Protein AF-A0AB39UMA0-F1 (afdb_monomer)

Mean predicted aligned error: 14.22 Å

Foldseek 3Di:
DKDALVRLCVLLVHDSVVVVVCVVLVLDPFDADPVRGTIDDPVSSVSVNVVVVCVVLVNDSVLSSVLSVLVVVPCVVCVVVNVVSVVVSVVSSVLVVVVVVVVVVVVVVVVVVVVVVVVVDDDDVVVVVVVVPPDDPDDDPDDDPPPDPPPPDDDDPDDDDDDDDDDDDDDDD

pLDDT: mean 77.55, std 23.53, range [32.62, 97.62]

InterPro domains:
  IPR000551 MerR-type HTH domain [PF13411] (3-68)
  IPR000551 MerR-type HTH domain [PR00040] (4-15)
  IPR000551 MerR-type HTH domain [PR00040] (15-28)
  IPR000551 MerR-type HTH domain [PR00040] (38-58)
  IPR000551 MerR-type HTH domain [PS50937] (1-70)
  IPR000551 MerR-type HTH domain [SM00422] (3-71)
  IPR009061 Putative DNA-binding domain superfamily [SSF46955] (3-117)
  IPR047057 MerR transcriptional regulator [PTHR30204] (3-113)

Solvent-accessible surface area (backbone atoms only — not comparable to full-atom values): 10950 Å² total; per-residue (Å²): 110,79,29,43,59,67,54,46,13,62,78,59,78,48,50,54,68,57,56,53,49,39,39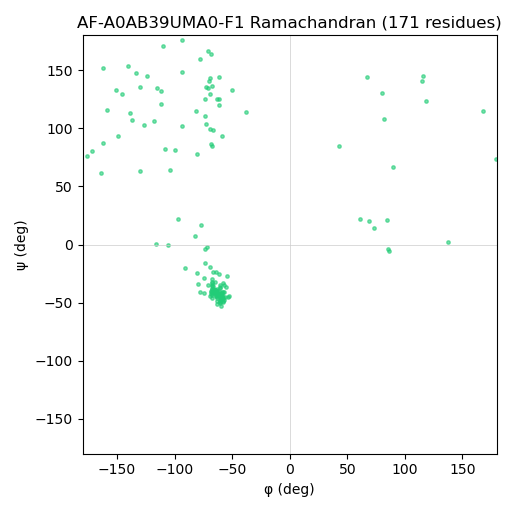,73,69,64,66,43,81,75,44,64,48,98,88,67,50,57,36,36,42,60,69,51,47,57,49,48,47,50,55,49,53,45,46,75,69,68,49,53,68,68,63,50,40,50,48,46,55,43,56,72,76,36,55,83,97,32,54,70,61,53,48,48,56,50,50,54,49,50,51,52,52,51,53,50,51,53,52,51,48,56,53,49,52,54,49,51,52,52,51,54,50,52,58,41,40,75,72,72,46,93,72,78,59,73,60,56,69,57,64,74,65,77,83,76,98,69,93,73,95,85,76,81,80,84,73,74,87,75,78,78,82,86,84,84,94,85,86,86,85,86,89,75,87,80,92,82,81,84,88,87,136

Organism: NCBI:txid3059035

Secondary structure (DSSP, 8-state):
-EE-HHHHHHHHT--HHHHHHHHHTTS---EE-TTS-EEEEHHHHHHHHHHHHHHHTT--HHHHHHHHHHHHH-STTTHHHHHHHHHHHHHHHHHHHHHHHHHHHHHHHHHHHHHHHHTT----HHHHHHHT--S--S--TT------------S------------------

Radius of gyration: 29.71 Å; Cα contacts (8 Å, |Δi|>4): 80; chains: 1; bounding box: 61×46×99 Å

Sequence (173 aa):
MEYSIGQAAEATGMTAPTLRYYENEGLLTARRHPSGRRYYSDDDLLWLQFIHHMRSTDMPVADLSRYVSLRRRGVEGAEGELLEIMRKHERHLTEKLAHYQTNLDLVRHKISMYEDQLKGRDADLFELYKECRCDDKAGVPGESPQCGSDSADVSSRDAQLLQTGESRGSSAL

Nearest PDB structures (foldseek):
  2zhh-assembly1_A-2  TM=5.624E-01  e=1.426E-05  Escherichia coli K-12
  2zhg-assembly1_A-2  TM=6.672E-01  e=1.041E-04  Escherichia coli K-12
  5i44-assembly4_G-2  TM=8.964E-01  e=3.230E-03  Bacillus subtilis subsp. subtilis str. 168
  5i44-assembly1_D  TM=8.732E-01  e=6.266E-03  Bacillus subtilis subsp. subtilis str. 168
  5i41-assembly1_B  TM=8.923E-01  e=1.457E-02  Bacillus subtilis subsp. subtilis str. 168

Structure (mmCIF, N/CA/C/O backbone):
data_AF-A0AB39UMA0-F1
#
_entry.id   AF-A0AB39UMA0-F1
#
loop_
_atom_site.group_PDB
_atom_site.id
_atom_site.type_symbol
_atom_site.label_atom_id
_atom_site.label_alt_id
_atom_site.label_comp_id
_atom_site.label_asym_id
_atom_site.label_entity_id
_atom_site.label_seq_id
_atom_site.pdbx_PDB_ins_code
_atom_site.Cartn_x
_atom_site.Cartn_y
_atom_site.Cartn_z
_atom_site.occupancy
_atom_site.B_iso_or_equiv
_atom_site.auth_seq_id
_atom_site.auth_comp_id
_atom_site.auth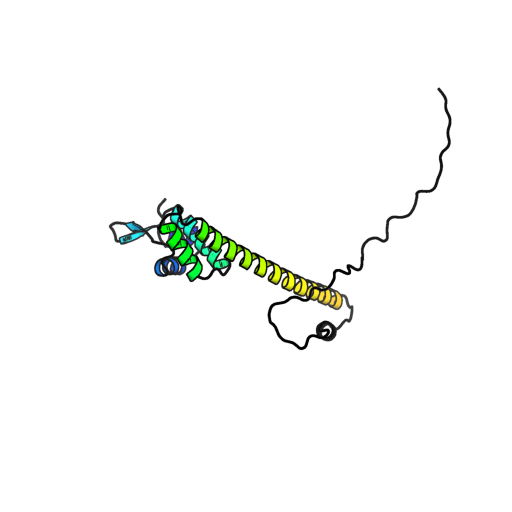_asym_id
_atom_site.auth_atom_id
_atom_site.pdbx_PDB_model_num
ATOM 1 N N . MET A 1 1 ? 11.895 -18.130 -11.867 1.00 86.12 1 MET A N 1
ATOM 2 C CA . MET A 1 1 ? 10.766 -18.881 -12.462 1.00 86.12 1 MET A CA 1
ATOM 3 C C . MET A 1 1 ? 9.901 -17.944 -13.291 1.00 86.12 1 MET A C 1
ATOM 5 O O . MET A 1 1 ? 10.004 -16.736 -13.120 1.00 86.12 1 MET A O 1
ATOM 9 N N . GLU A 1 2 ? 9.099 -18.490 -14.207 1.00 92.94 2 GLU A N 1
ATOM 10 C CA . GLU A 1 2 ? 8.130 -17.729 -15.004 1.00 92.94 2 GLU A CA 1
ATOM 11 C C . GLU A 1 2 ? 6.707 -18.120 -14.599 1.00 92.94 2 GLU A C 1
ATOM 13 O O . GLU A 1 2 ? 6.376 -19.303 -14.519 1.00 92.94 2 GLU A O 1
ATOM 18 N N . TYR A 1 3 ? 5.862 -17.123 -14.364 1.00 94.88 3 TYR A N 1
ATOM 19 C CA . TYR A 1 3 ? 4.485 -17.295 -13.920 1.00 94.88 3 TYR A CA 1
ATOM 20 C C . TYR A 1 3 ? 3.536 -16.783 -14.989 1.00 94.88 3 TYR A C 1
ATOM 22 O O . TYR A 1 3 ? 3.702 -15.687 -15.519 1.00 94.88 3 TYR A O 1
ATOM 30 N N . SER A 1 4 ? 2.492 -17.549 -15.287 1.00 95.19 4 SER A N 1
ATOM 31 C CA . SER A 1 4 ? 1.338 -17.018 -16.010 1.00 95.19 4 SER A CA 1
ATOM 32 C C . SER A 1 4 ? 0.528 -16.068 -15.123 1.00 95.19 4 SER A C 1
ATOM 34 O O . SER A 1 4 ? 0.670 -16.076 -13.906 1.00 95.19 4 SER A O 1
ATOM 36 N N . ILE A 1 5 ? -0.385 -15.286 -15.706 1.00 94.38 5 ILE A N 1
ATOM 37 C CA . ILE A 1 5 ? -1.215 -14.348 -14.929 1.00 94.38 5 ILE A CA 1
ATOM 38 C C . ILE A 1 5 ? -2.041 -15.018 -13.823 1.00 94.38 5 ILE A C 1
ATOM 40 O O . ILE A 1 5 ? -2.239 -14.417 -12.776 1.00 94.38 5 ILE A O 1
ATOM 44 N N . GLY A 1 6 ? -2.500 -16.256 -14.036 1.00 95.56 6 GLY A N 1
ATOM 45 C CA . GLY A 1 6 ? -3.219 -17.012 -13.007 1.00 95.56 6 GLY A CA 1
ATOM 46 C C . GLY A 1 6 ? -2.307 -17.383 -11.839 1.00 95.56 6 GLY A C 1
ATOM 47 O O . GLY A 1 6 ? -2.648 -17.126 -10.694 1.00 95.56 6 GLY A O 1
ATOM 48 N N . GLN A 1 7 ? -1.111 -17.890 -12.143 1.00 96.12 7 GLN A N 1
ATOM 49 C CA . GLN A 1 7 ? -0.119 -18.251 -11.126 1.00 96.12 7 GLN A CA 1
ATOM 50 C C . GLN A 1 7 ? 0.419 -17.021 -10.388 1.00 96.12 7 GLN A C 1
ATOM 52 O O . GLN A 1 7 ? 0.614 -17.070 -9.184 1.00 96.12 7 GLN A O 1
ATOM 57 N N . ALA A 1 8 ? 0.632 -15.907 -11.092 1.00 95.31 8 ALA A N 1
ATOM 58 C CA . ALA A 1 8 ? 1.058 -14.653 -10.482 1.00 95.31 8 ALA A CA 1
ATOM 59 C C . ALA A 1 8 ? -0.027 -14.087 -9.553 1.00 95.31 8 ALA A C 1
ATOM 61 O O . ALA A 1 8 ? 0.279 -13.617 -8.462 1.00 95.31 8 ALA A O 1
ATOM 62 N N . ALA A 1 9 ? -1.298 -14.165 -9.958 1.00 95.62 9 ALA A N 1
ATOM 63 C CA . ALA A 1 9 ? -2.429 -13.763 -9.129 1.00 95.62 9 ALA A CA 1
ATOM 64 C C . ALA A 1 9 ? -2.491 -14.599 -7.838 1.00 95.62 9 ALA A C 1
ATOM 66 O O . ALA A 1 9 ? -2.511 -14.035 -6.747 1.00 95.62 9 ALA A O 1
ATOM 67 N N . GLU A 1 10 ? -2.402 -15.925 -7.955 1.00 95.69 10 GLU A N 1
ATOM 68 C CA . GLU A 1 10 ? -2.365 -16.846 -6.813 1.00 95.69 10 GLU A CA 1
ATOM 69 C C . GLU A 1 10 ? -1.164 -16.585 -5.890 1.00 95.69 10 GLU A C 1
ATOM 71 O O . GLU A 1 10 ? -1.341 -16.376 -4.692 1.00 95.69 10 GLU A O 1
ATOM 76 N N . ALA A 1 11 ? 0.047 -16.499 -6.446 1.00 94.19 11 ALA A N 1
ATOM 77 C CA . ALA A 1 11 ? 1.283 -16.302 -5.685 1.00 94.19 11 ALA A CA 1
ATOM 78 C C . ALA A 1 11 ? 1.343 -14.956 -4.945 1.00 94.19 11 ALA A C 1
ATOM 80 O O . ALA A 1 11 ? 2.087 -14.805 -3.978 1.00 94.19 11 ALA A O 1
ATOM 81 N N . THR A 1 12 ? 0.590 -13.961 -5.413 1.00 93.12 12 THR A N 1
ATOM 82 C CA . THR A 1 12 ? 0.562 -12.617 -4.824 1.00 93.12 12 THR A CA 1
ATOM 83 C C . THR A 1 12 ? -0.711 -12.323 -4.031 1.00 93.12 12 THR A C 1
ATOM 85 O O . THR A 1 12 ? -0.833 -11.235 -3.471 1.00 93.12 12 THR A O 1
ATOM 88 N N . GLY A 1 13 ? -1.648 -13.276 -3.958 1.00 93.25 13 GLY A N 1
ATOM 89 C CA . GLY A 1 13 ? -2.927 -13.117 -3.260 1.00 93.25 13 GLY A CA 1
ATOM 90 C C . GLY A 1 13 ? -3.887 -12.125 -3.927 1.00 93.25 13 GLY A C 1
ATOM 91 O O . GLY A 1 13 ? -4.796 -11.607 -3.282 1.00 93.25 13 GLY A O 1
ATOM 92 N N . MET A 1 14 ? -3.688 -11.832 -5.213 1.00 94.19 14 MET A N 1
ATOM 93 C CA . MET A 1 14 ? -4.479 -10.867 -5.978 1.00 94.19 14 MET A CA 1
ATOM 94 C C . MET A 1 14 ? -5.359 -11.559 -7.012 1.00 94.19 14 MET A C 1
ATOM 96 O O . MET A 1 14 ? -5.231 -12.746 -7.291 1.00 94.19 14 MET A O 1
ATOM 100 N N . THR A 1 15 ? -6.255 -10.797 -7.639 1.00 95.31 15 THR A N 1
ATOM 101 C CA . THR A 1 15 ? -7.059 -11.304 -8.756 1.00 95.31 15 THR A CA 1
ATOM 102 C C . THR A 1 15 ? -6.392 -10.978 -10.092 1.00 95.31 15 THR A C 1
ATOM 104 O O . THR A 1 15 ? -5.765 -9.929 -10.250 1.00 95.31 15 THR A O 1
ATOM 107 N N . ALA A 1 16 ? -6.558 -11.833 -11.105 1.00 95.12 16 ALA A N 1
ATOM 108 C CA . ALA A 1 16 ? -6.051 -11.543 -12.449 1.00 95.12 16 ALA A CA 1
ATOM 109 C C . ALA A 1 16 ? -6.554 -10.193 -13.027 1.00 95.12 16 ALA A C 1
ATOM 111 O O . ALA A 1 16 ? -5.769 -9.517 -13.696 1.00 95.12 16 ALA A O 1
ATOM 112 N N . PRO A 1 17 ? -7.808 -9.748 -12.781 1.00 95.69 17 PRO A N 1
ATOM 113 C CA . PRO A 1 17 ? -8.237 -8.383 -13.089 1.00 95.69 17 PRO A CA 1
ATOM 114 C C . PRO A 1 17 ? -7.395 -7.290 -12.417 1.00 95.69 17 PRO A C 1
ATOM 116 O O . PRO A 1 17 ? -7.048 -6.319 -13.083 1.00 95.69 17 PRO A O 1
ATOM 119 N N . THR A 1 18 ? -7.007 -7.456 -11.149 1.00 93.81 18 THR A N 1
ATOM 120 C CA . THR A 1 18 ? -6.135 -6.506 -10.431 1.00 93.81 18 THR A CA 1
ATOM 121 C C . THR A 1 18 ? -4.765 -6.383 -11.099 1.00 93.81 18 THR A C 1
ATOM 123 O O . THR A 1 18 ? -4.284 -5.273 -11.313 1.00 93.81 18 THR A O 1
ATOM 126 N N . LEU A 1 19 ? -4.162 -7.506 -11.506 1.00 94.19 19 LEU A N 1
ATOM 127 C CA . LEU A 1 19 ? -2.883 -7.494 -12.227 1.00 94.19 19 LEU A CA 1
ATOM 128 C C . LEU A 1 19 ? -3.005 -6.751 -13.567 1.00 94.19 19 LEU A C 1
ATOM 130 O O . LEU A 1 19 ? -2.159 -5.923 -13.900 1.00 94.19 19 LEU A O 1
ATOM 134 N N . ARG A 1 20 ? -4.086 -6.997 -14.321 1.00 93.19 20 ARG A N 1
ATOM 135 C CA . ARG A 1 20 ? -4.360 -6.283 -15.585 1.00 93.19 20 ARG A CA 1
ATOM 136 C C . ARG A 1 20 ? -4.581 -4.795 -15.365 1.00 93.19 20 ARG A C 1
ATOM 138 O O . ARG A 1 20 ? -4.136 -3.995 -16.177 1.00 93.19 20 ARG A O 1
ATOM 145 N N . TYR A 1 21 ? -5.261 -4.431 -14.285 1.00 93.44 21 TYR A N 1
ATOM 146 C CA . TYR A 1 21 ? -5.444 -3.040 -13.905 1.00 93.44 21 TYR A CA 1
ATOM 147 C C . TYR A 1 21 ? -4.090 -2.359 -13.658 1.00 93.44 21 TYR A C 1
ATOM 149 O O . TYR A 1 21 ? -3.824 -1.321 -14.252 1.00 93.44 21 TYR A O 1
ATOM 157 N N . TYR A 1 22 ? -3.183 -2.977 -12.895 1.00 93.25 22 TYR A N 1
ATOM 158 C CA . TYR A 1 22 ? -1.843 -2.417 -12.673 1.00 93.25 22 TYR A CA 1
ATOM 159 C C . TYR A 1 22 ? -0.986 -2.337 -13.945 1.00 93.25 22 TYR A C 1
ATOM 161 O O . TYR A 1 22 ? -0.196 -1.403 -14.080 1.00 93.25 22 TYR A O 1
ATOM 169 N N . GLU A 1 23 ? -1.147 -3.266 -14.891 1.00 91.56 23 GLU A N 1
ATOM 170 C CA . GLU A 1 23 ? -0.541 -3.136 -16.224 1.00 91.56 23 GLU A CA 1
ATOM 171 C C . GLU A 1 23 ? -1.089 -1.930 -16.993 1.00 91.56 23 GLU A C 1
ATOM 173 O O . GLU A 1 23 ? -0.316 -1.171 -17.574 1.00 91.56 23 GLU A O 1
ATOM 178 N N . ASN A 1 24 ? -2.412 -1.748 -16.997 1.00 91.88 24 ASN A N 1
ATOM 179 C CA . ASN A 1 24 ? -3.068 -0.660 -17.724 1.00 91.88 24 ASN A CA 1
ATOM 180 C C . ASN A 1 24 ? -2.695 0.716 -17.158 1.00 91.88 24 ASN A C 1
ATOM 182 O O . ASN A 1 24 ? -2.444 1.640 -17.925 1.00 91.88 24 ASN 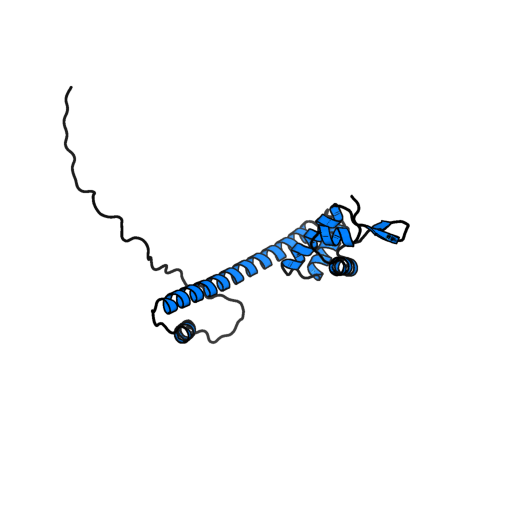A O 1
ATOM 186 N N . GLU A 1 25 ? -2.587 0.828 -15.832 1.00 90.44 25 GLU A N 1
ATOM 187 C CA . GLU A 1 25 ? -2.100 2.033 -15.144 1.00 90.44 25 GLU A CA 1
ATOM 188 C C . GLU A 1 25 ? -0.581 2.242 -15.309 1.00 90.44 25 GLU A C 1
ATOM 190 O O . GLU A 1 25 ? -0.012 3.214 -14.814 1.00 90.44 25 GLU A O 1
ATOM 195 N N . GLY A 1 26 ? 0.111 1.325 -15.994 1.00 90.31 26 GLY A N 1
ATOM 196 C CA . GLY A 1 26 ? 1.537 1.426 -16.285 1.00 90.31 26 GLY A CA 1
ATOM 197 C C . GLY A 1 26 ? 2.445 1.184 -15.081 1.00 90.31 26 GLY A C 1
ATOM 198 O O . GLY A 1 26 ? 3.642 1.466 -15.177 1.00 90.31 26 GLY A O 1
ATOM 199 N N . LEU A 1 27 ? 1.923 0.639 -13.978 1.00 92.44 27 LEU A N 1
ATOM 200 C CA . LEU A 1 27 ? 2.672 0.346 -12.747 1.00 92.44 27 LEU A CA 1
ATOM 201 C C . LEU A 1 27 ? 3.577 -0.885 -12.894 1.00 92.44 27 LEU A C 1
ATOM 203 O O . LEU A 1 27 ? 4.637 -0.978 -12.273 1.00 92.44 27 LEU A O 1
ATOM 207 N N . LEU A 1 28 ? 3.178 -1.813 -13.760 1.00 91.25 28 LEU A N 1
ATOM 208 C CA . LEU A 1 28 ? 3.926 -3.011 -14.122 1.00 91.25 28 LEU A CA 1
ATOM 209 C C . LEU A 1 28 ? 3.913 -3.173 -15.643 1.00 91.25 28 LEU A C 1
ATOM 211 O O . LEU A 1 28 ? 2.926 -2.853 -16.297 1.00 91.25 28 LEU A O 1
ATOM 215 N N . THR A 1 29 ? 4.989 -3.726 -16.198 1.00 88.81 29 THR A N 1
ATOM 216 C CA . THR A 1 29 ? 5.024 -4.139 -17.604 1.00 88.81 29 THR A CA 1
ATOM 217 C C . THR A 1 29 ? 5.242 -5.643 -17.672 1.00 88.81 29 THR A C 1
ATOM 219 O O . THR A 1 29 ? 6.349 -6.115 -17.437 1.00 88.81 29 THR A O 1
ATOM 222 N N . ALA A 1 30 ? 4.195 -6.402 -18.004 1.00 88.12 30 ALA A N 1
ATOM 223 C CA . ALA A 1 30 ? 4.331 -7.840 -18.204 1.00 88.12 30 ALA A CA 1
ATOM 224 C C . ALA A 1 30 ? 5.168 -8.141 -19.449 1.00 88.12 30 ALA A C 1
ATOM 226 O O . ALA A 1 30 ? 4.953 -7.563 -20.522 1.00 88.12 30 ALA A O 1
ATOM 227 N N . ARG A 1 31 ? 6.076 -9.109 -19.329 1.00 91.88 31 ARG A N 1
ATOM 228 C CA . ARG A 1 31 ? 6.795 -9.644 -20.483 1.00 91.88 31 ARG A CA 1
ATOM 229 C C . ARG A 1 31 ? 5.906 -10.604 -21.258 1.00 91.88 31 ARG A C 1
ATOM 231 O O . ARG A 1 31 ? 4.896 -11.106 -20.758 1.00 91.88 31 ARG A O 1
ATOM 238 N N . ARG A 1 32 ? 6.256 -10.828 -22.522 1.00 92.94 32 ARG A N 1
ATOM 239 C CA . ARG A 1 32 ? 5.504 -11.693 -23.431 1.00 92.94 32 ARG A CA 1
ATOM 240 C C . ARG A 1 32 ? 6.432 -12.675 -24.114 1.00 92.94 32 ARG A C 1
ATOM 242 O O . ARG A 1 32 ? 7.491 -12.289 -24.597 1.00 92.94 32 ARG A O 1
ATOM 249 N N . HIS A 1 33 ? 6.010 -13.931 -24.178 1.00 91.94 33 HIS A N 1
ATOM 250 C CA . HIS A 1 33 ? 6.665 -14.922 -25.021 1.00 91.94 33 HIS A CA 1
ATOM 251 C C . HIS A 1 33 ? 6.451 -14.598 -26.506 1.00 91.94 33 HIS A C 1
ATOM 253 O O . HIS A 1 33 ? 5.497 -13.887 -26.838 1.00 91.94 33 HIS A O 1
ATOM 259 N N . PRO A 1 34 ? 7.241 -15.195 -27.419 1.00 92.38 34 PRO A N 1
ATOM 260 C CA . PRO A 1 34 ? 7.007 -15.091 -28.863 1.00 92.38 34 PRO A CA 1
ATOM 261 C C . PRO A 1 34 ? 5.590 -15.506 -29.296 1.00 92.38 34 PRO A C 1
ATOM 263 O O . PRO A 1 34 ? 5.061 -14.982 -30.267 1.00 92.38 34 PRO A O 1
ATOM 266 N N . SER A 1 35 ? 4.935 -16.395 -28.540 1.00 90.50 35 SER A N 1
ATOM 267 C CA . SER A 1 35 ? 3.534 -16.795 -28.742 1.00 90.50 35 SER A CA 1
ATOM 268 C C . SER A 1 35 ? 2.499 -15.735 -28.326 1.00 90.50 35 SER A C 1
ATOM 270 O O . SER A 1 35 ? 1.299 -15.956 -28.467 1.00 90.50 35 SER A O 1
ATOM 272 N N . GLY A 1 36 ? 2.930 -14.602 -27.761 1.00 89.19 36 GLY A N 1
ATOM 273 C CA . GLY A 1 36 ? 2.078 -13.503 -27.295 1.00 89.19 36 GLY A CA 1
ATOM 274 C C . GLY A 1 36 ? 1.545 -13.647 -25.862 1.00 89.19 36 GLY A C 1
ATOM 275 O O . GLY A 1 36 ? 0.933 -12.704 -25.338 1.00 89.19 36 GLY A O 1
ATOM 276 N N . ARG A 1 37 ? 1.790 -14.788 -25.196 1.00 89.81 37 ARG A N 1
ATOM 277 C CA . ARG A 1 37 ? 1.351 -15.050 -23.813 1.00 89.81 37 ARG A CA 1
ATOM 278 C C . ARG A 1 37 ? 2.173 -14.242 -22.804 1.00 89.81 37 ARG A C 1
ATOM 280 O O . ARG A 1 37 ? 3.395 -14.198 -22.903 1.00 89.81 37 ARG A O 1
ATOM 287 N N . ARG A 1 38 ? 1.492 -13.633 -21.824 1.00 92.44 38 ARG A N 1
ATOM 288 C CA . ARG A 1 38 ? 2.121 -12.909 -20.707 1.00 92.44 38 ARG A CA 1
ATOM 289 C C . ARG A 1 38 ? 2.820 -13.861 -19.746 1.00 92.44 38 ARG A C 1
ATOM 291 O O . ARG A 1 38 ? 2.242 -14.900 -19.412 1.00 92.44 38 ARG A O 1
ATOM 298 N N . TYR A 1 39 ? 3.977 -13.440 -19.259 1.00 94.25 39 TYR A N 1
ATOM 299 C CA . TYR A 1 39 ? 4.662 -14.075 -18.146 1.00 94.25 39 TYR A CA 1
ATOM 300 C C . TYR A 1 39 ? 5.291 -13.030 -17.215 1.00 94.25 39 TYR A C 1
ATOM 302 O O . TYR A 1 39 ? 5.605 -11.911 -17.631 1.00 94.25 39 TYR A O 1
ATOM 310 N N . TYR A 1 40 ? 5.453 -13.418 -15.955 1.00 95.06 40 TYR A N 1
ATOM 311 C CA . TYR A 1 40 ? 6.032 -12.621 -14.872 1.00 95.06 40 TYR A CA 1
ATOM 312 C C . TYR A 1 40 ? 7.198 -13.407 -14.265 1.00 95.06 40 TYR A C 1
ATOM 314 O O . TYR A 1 40 ? 7.116 -14.633 -14.205 1.00 95.06 40 TYR A O 1
ATOM 322 N N . SER A 1 41 ? 8.272 -12.753 -13.824 1.00 95.50 41 SER A N 1
ATOM 323 C CA . SER A 1 41 ? 9.309 -13.409 -13.006 1.00 95.50 41 SER A CA 1
ATOM 324 C C . SER A 1 41 ? 9.065 -13.230 -11.518 1.00 95.50 41 SER A C 1
ATOM 326 O O . SER A 1 41 ? 8.182 -12.484 -11.111 1.00 95.50 41 SER A O 1
ATOM 328 N N . ASP A 1 42 ? 9.915 -13.856 -10.708 1.00 95.06 42 ASP A N 1
ATOM 329 C CA . ASP A 1 42 ? 9.947 -13.652 -9.258 1.00 95.06 42 ASP A CA 1
ATOM 330 C C . ASP A 1 42 ? 10.071 -12.157 -8.892 1.00 95.06 42 ASP A C 1
ATOM 332 O O . ASP A 1 42 ? 9.296 -11.664 -8.076 1.00 95.06 42 ASP A O 1
ATOM 336 N N . ASP A 1 43 ? 10.944 -11.403 -9.572 1.00 93.38 43 ASP A N 1
ATOM 337 C CA . ASP A 1 43 ? 11.063 -9.947 -9.366 1.00 93.38 43 ASP A CA 1
ATOM 338 C C . ASP A 1 43 ? 9.766 -9.180 -9.668 1.00 93.38 43 ASP A C 1
ATOM 340 O O . ASP A 1 43 ? 9.419 -8.239 -8.952 1.00 93.38 43 ASP A O 1
ATOM 344 N N . ASP A 1 44 ? 9.017 -9.596 -10.695 1.00 93.75 44 ASP A N 1
ATOM 345 C CA . ASP A 1 44 ? 7.724 -8.989 -11.021 1.00 93.75 44 ASP A CA 1
ATOM 346 C C . ASP A 1 44 ? 6.696 -9.281 -9.916 1.00 93.75 44 ASP A C 1
ATOM 348 O O . ASP A 1 44 ? 5.864 -8.426 -9.613 1.00 93.75 44 ASP A O 1
ATOM 352 N N . LEU A 1 45 ? 6.759 -10.459 -9.280 1.00 94.81 45 LEU A N 1
ATOM 353 C CA . LEU A 1 45 ? 5.891 -10.801 -8.150 1.00 94.81 45 LEU A CA 1
ATOM 354 C C . LEU A 1 45 ? 6.224 -9.974 -6.906 1.00 94.81 45 LEU A C 1
ATOM 356 O O . LEU A 1 45 ? 5.312 -9.441 -6.274 1.00 94.81 45 LEU A O 1
ATOM 360 N N . LEU A 1 46 ? 7.510 -9.818 -6.576 1.00 94.12 46 LEU A N 1
ATOM 361 C CA . LEU A 1 46 ? 7.951 -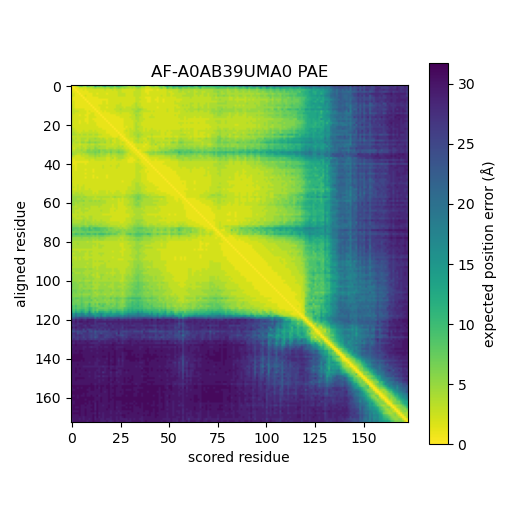8.950 -5.476 1.00 94.12 46 LEU A CA 1
ATOM 362 C C . LEU A 1 46 ? 7.506 -7.502 -5.710 1.00 94.12 46 LEU A C 1
ATOM 364 O O . LEU A 1 46 ? 7.018 -6.828 -4.801 1.00 94.12 46 LEU A O 1
ATOM 368 N N . TRP A 1 47 ? 7.618 -7.036 -6.952 1.00 94.62 47 TRP A N 1
ATOM 369 C CA . TRP A 1 47 ? 7.164 -5.708 -7.340 1.00 94.62 47 TRP A CA 1
ATOM 370 C C . TRP A 1 47 ? 5.642 -5.545 -7.246 1.00 94.62 47 TRP A C 1
ATOM 372 O O . TRP A 1 47 ? 5.159 -4.527 -6.747 1.00 94.62 47 TRP A O 1
ATOM 382 N N . LEU A 1 48 ? 4.876 -6.556 -7.666 1.00 94.56 48 LEU A N 1
ATOM 383 C CA . LEU A 1 48 ? 3.422 -6.583 -7.511 1.00 94.56 48 LEU A CA 1
ATOM 384 C C . LEU A 1 48 ? 3.011 -6.507 -6.040 1.00 94.56 48 LEU A C 1
ATOM 386 O O . LEU A 1 48 ? 2.147 -5.700 -5.697 1.00 94.56 48 LEU A O 1
ATOM 390 N N . GLN A 1 49 ? 3.643 -7.299 -5.172 1.00 94.38 49 GLN A N 1
ATOM 391 C CA . GLN A 1 49 ? 3.382 -7.265 -3.731 1.00 94.38 49 GLN A CA 1
ATOM 392 C C . GLN A 1 49 ? 3.658 -5.877 -3.146 1.00 94.38 49 GLN A C 1
ATOM 394 O O . GLN A 1 49 ? 2.834 -5.361 -2.391 1.00 94.38 49 GLN A O 1
ATOM 399 N N . PHE A 1 50 ? 4.757 -5.234 -3.553 1.00 94.69 50 PHE A N 1
ATOM 400 C CA . PHE A 1 50 ? 5.054 -3.858 -3.158 1.00 94.69 50 PHE A CA 1
ATOM 401 C C . PHE A 1 50 ? 3.952 -2.882 -3.601 1.00 94.69 50 PHE A C 1
ATOM 403 O O . PHE A 1 50 ? 3.392 -2.176 -2.765 1.00 94.69 50 PHE A O 1
ATOM 410 N N . ILE A 1 51 ? 3.579 -2.878 -4.887 1.00 94.12 51 ILE A N 1
ATOM 411 C CA . ILE A 1 51 ? 2.501 -2.022 -5.421 1.00 94.12 51 ILE A CA 1
ATOM 412 C C . ILE A 1 51 ? 1.205 -2.215 -4.635 1.00 94.12 51 ILE A C 1
ATOM 414 O O . ILE A 1 51 ? 0.537 -1.244 -4.273 1.00 94.12 51 ILE A O 1
ATOM 418 N N . HIS A 1 52 ? 0.845 -3.465 -4.369 1.00 93.38 52 HIS A N 1
ATOM 419 C CA . HIS A 1 52 ? -0.381 -3.788 -3.662 1.00 93.38 52 HIS A CA 1
ATOM 420 C C . HIS A 1 52 ? -0.355 -3.324 -2.212 1.00 93.38 52 HIS A C 1
ATOM 422 O O . HIS A 1 52 ? -1.330 -2.732 -1.755 1.00 93.38 52 HIS A O 1
ATOM 428 N N . HIS A 1 53 ? 0.768 -3.500 -1.516 1.00 93.00 53 HIS A N 1
ATOM 429 C CA . HIS A 1 53 ? 0.929 -2.999 -0.157 1.00 93.00 53 HIS A CA 1
ATOM 430 C C . HIS A 1 53 ? 0.784 -1.469 -0.100 1.00 93.00 53 HIS A C 1
ATOM 432 O O . HIS A 1 53 ? 0.021 -0.940 0.712 1.00 93.00 53 HIS A O 1
ATOM 438 N N . MET A 1 54 ? 1.410 -0.751 -1.035 1.00 94.56 54 MET A N 1
ATOM 439 C CA . MET A 1 54 ? 1.283 0.708 -1.130 1.00 94.56 54 MET A CA 1
ATOM 440 C C . MET A 1 54 ? -0.160 1.135 -1.435 1.00 94.56 54 MET A C 1
ATOM 442 O O . MET A 1 54 ? -0.687 2.066 -0.831 1.00 94.56 54 MET A O 1
ATOM 446 N N . ARG A 1 55 ? -0.861 0.410 -2.312 1.00 93.00 55 ARG A N 1
ATOM 447 C CA . ARG A 1 55 ? -2.283 0.666 -2.589 1.00 93.00 55 ARG A CA 1
ATOM 448 C C . ARG A 1 55 ? -3.192 0.359 -1.399 1.00 93.00 55 ARG A C 1
ATOM 450 O O . ARG A 1 55 ? -4.168 1.078 -1.215 1.00 93.00 55 ARG A O 1
ATOM 457 N N . SER A 1 56 ? -2.882 -0.667 -0.608 1.00 92.06 56 SER A N 1
ATOM 458 C CA . SER A 1 56 ? -3.647 -1.036 0.595 1.00 92.06 56 SER A CA 1
ATOM 459 C C . SER A 1 56 ? -3.510 -0.020 1.732 1.00 92.06 56 SER A C 1
ATOM 461 O O . SER A 1 56 ? -4.359 0.044 2.612 1.00 92.06 56 SER A O 1
ATOM 463 N N . THR A 1 57 ? -2.461 0.802 1.680 1.00 94.44 57 THR A N 1
ATOM 464 C CA . THR A 1 57 ? -2.186 1.890 2.626 1.00 94.44 57 THR A CA 1
ATOM 465 C C . THR A 1 57 ? -2.659 3.248 2.103 1.00 94.44 57 THR A C 1
ATOM 467 O O . THR A 1 57 ? -2.174 4.291 2.529 1.00 94.44 57 THR A O 1
ATOM 470 N N . ASP A 1 58 ? -3.610 3.234 1.165 1.00 92.88 58 ASP A N 1
ATOM 471 C CA . ASP A 1 58 ? -4.226 4.409 0.546 1.00 92.88 58 ASP A CA 1
ATOM 472 C C . ASP A 1 58 ? -3.269 5.331 -0.218 1.00 92.88 58 ASP A C 1
ATOM 474 O O . ASP A 1 58 ? -3.614 6.476 -0.510 1.00 92.88 58 ASP A O 1
ATOM 478 N N . MET A 1 59 ? -2.109 4.826 -0.661 1.00 94.44 59 MET A N 1
ATOM 479 C CA . MET A 1 59 ? -1.297 5.574 -1.618 1.00 94.44 59 MET A CA 1
ATOM 480 C C . MET A 1 59 ? -2.094 5.779 -2.919 1.00 94.44 59 MET A C 1
ATOM 482 O O . MET A 1 59 ? -2.531 4.791 -3.534 1.00 94.44 59 MET A O 1
ATOM 486 N N . PRO A 1 60 ? -2.267 7.027 -3.391 1.00 92.06 60 PRO A N 1
ATOM 487 C CA . PRO A 1 60 ? -2.910 7.293 -4.668 1.00 92.06 60 PRO A CA 1
ATOM 488 C C . PRO A 1 60 ? -2.125 6.671 -5.824 1.00 92.06 60 PRO A C 1
ATOM 490 O O . PRO A 1 60 ? -0.894 6.690 -5.841 1.00 92.06 60 PRO A O 1
ATOM 493 N N . VAL A 1 61 ? -2.837 6.183 -6.842 1.00 90.12 61 VAL A N 1
ATOM 494 C CA . VAL A 1 61 ? -2.208 5.617 -8.051 1.00 90.12 61 VAL A CA 1
ATOM 495 C C . VAL A 1 61 ? -1.279 6.635 -8.717 1.00 90.12 61 VAL A C 1
ATOM 497 O O . VAL A 1 61 ? -0.219 6.254 -9.186 1.00 90.12 61 VAL A O 1
ATOM 500 N N . ALA A 1 62 ? -1.612 7.928 -8.682 1.00 90.69 62 ALA A N 1
ATOM 501 C CA . ALA A 1 62 ? -0.768 8.988 -9.233 1.00 90.69 62 ALA A CA 1
ATOM 502 C C . ALA A 1 62 ? 0.624 9.071 -8.571 1.00 90.69 62 ALA A C 1
ATOM 504 O O . ALA A 1 62 ? 1.632 9.153 -9.276 1.00 90.69 62 ALA A O 1
ATOM 505 N N . ASP A 1 63 ? 0.693 9.000 -7.235 1.00 92.31 63 ASP A N 1
ATOM 506 C CA . ASP A 1 63 ? 1.963 9.028 -6.493 1.00 92.31 63 ASP A CA 1
ATOM 507 C C . ASP A 1 63 ? 2.780 7.755 -6.776 1.00 92.31 63 ASP A C 1
ATOM 509 O O . ASP A 1 63 ? 3.995 7.816 -6.990 1.00 92.31 63 ASP A O 1
ATOM 513 N N . LEU A 1 64 ? 2.105 6.606 -6.886 1.00 94.00 64 LEU A N 1
ATOM 514 C CA . LEU A 1 64 ? 2.749 5.342 -7.231 1.00 94.00 64 LEU A CA 1
ATOM 515 C C . LEU A 1 64 ? 3.262 5.328 -8.680 1.00 94.00 64 LEU A C 1
ATOM 517 O O . LEU A 1 64 ? 4.385 4.894 -8.926 1.00 94.00 64 LEU A O 1
ATOM 521 N N . SER A 1 65 ? 2.504 5.868 -9.636 1.00 92.50 65 SER A N 1
ATOM 522 C CA . SER A 1 65 ? 2.938 6.037 -11.029 1.00 92.50 65 SER A CA 1
ATOM 523 C C . SER A 1 65 ? 4.154 6.956 -11.129 1.00 92.50 65 SER A C 1
ATOM 525 O O . SER A 1 65 ? 5.095 6.652 -11.869 1.00 92.50 65 SER A O 1
ATOM 527 N N . ARG A 1 66 ? 4.198 8.039 -10.336 1.00 92.88 66 ARG A N 1
ATOM 528 C CA . ARG A 1 66 ? 5.390 8.892 -10.229 1.00 92.88 66 ARG A CA 1
ATOM 529 C C . ARG A 1 66 ? 6.587 8.092 -9.715 1.00 92.88 66 ARG A C 1
ATOM 531 O O . ARG A 1 66 ? 7.641 8.130 -10.351 1.00 92.88 66 ARG A O 1
ATOM 538 N N . TYR A 1 67 ? 6.419 7.322 -8.640 1.00 94.69 67 TYR A N 1
ATOM 539 C CA . TYR A 1 67 ? 7.468 6.452 -8.098 1.00 94.69 67 TYR A CA 1
ATOM 540 C C . TYR A 1 67 ? 7.992 5.452 -9.142 1.00 94.69 67 TYR A C 1
ATOM 542 O O . TYR A 1 67 ? 9.202 5.352 -9.356 1.00 94.69 67 TYR A O 1
ATOM 550 N N . VAL A 1 68 ? 7.094 4.768 -9.862 1.00 92.88 68 VAL A N 1
ATOM 551 C CA . VAL A 1 68 ? 7.459 3.827 -10.937 1.00 92.88 68 VAL A CA 1
ATOM 552 C C . VAL A 1 68 ? 8.242 4.535 -12.044 1.00 92.88 68 VAL A C 1
ATOM 554 O O . VAL A 1 68 ? 9.256 4.015 -12.510 1.00 92.88 68 VAL A O 1
ATOM 557 N N . SER A 1 69 ? 7.807 5.728 -12.459 1.00 92.69 69 SER A N 1
ATOM 558 C CA . SER A 1 69 ? 8.475 6.494 -13.518 1.00 92.69 69 SER A CA 1
ATOM 559 C C . SER A 1 69 ? 9.896 6.924 -13.140 1.00 92.69 69 SER A C 1
ATOM 561 O O . SER A 1 69 ? 10.798 6.853 -13.972 1.00 92.69 69 SER A O 1
ATOM 563 N N . LEU A 1 70 ? 10.115 7.318 -11.882 1.00 93.56 70 LEU A N 1
ATOM 564 C CA . LEU A 1 70 ? 11.437 7.642 -11.346 1.00 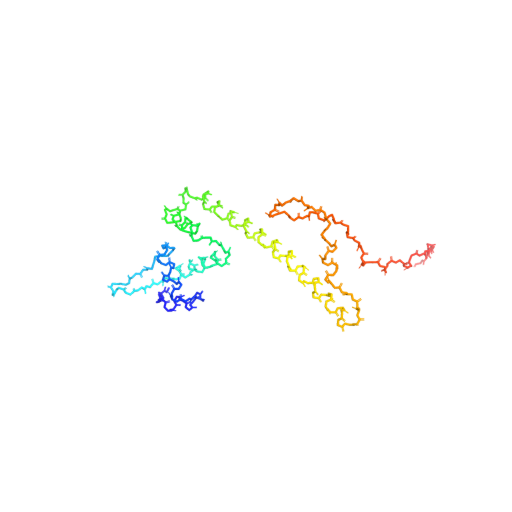93.56 70 LEU A CA 1
ATOM 565 C C . LEU A 1 70 ? 12.328 6.402 -11.365 1.00 93.56 70 LEU A C 1
ATOM 567 O O . LEU A 1 70 ? 13.394 6.417 -11.969 1.00 93.56 70 LEU A O 1
ATOM 571 N N . ARG A 1 71 ? 11.834 5.288 -10.818 1.00 91.31 71 ARG A N 1
ATOM 572 C CA . ARG A 1 71 ? 12.585 4.030 -10.754 1.00 91.31 71 ARG A CA 1
ATOM 573 C C . ARG A 1 71 ? 12.960 3.491 -12.138 1.00 91.31 71 ARG A C 1
ATOM 575 O O . ARG A 1 71 ? 14.053 2.962 -12.306 1.00 91.31 71 ARG A O 1
ATOM 582 N N . ARG A 1 72 ? 12.080 3.657 -13.134 1.00 89.31 72 ARG A N 1
ATOM 583 C CA . ARG A 1 72 ? 12.339 3.272 -14.535 1.00 89.31 72 ARG A CA 1
ATOM 584 C C . ARG A 1 72 ? 13.426 4.109 -15.208 1.00 89.31 72 ARG A C 1
ATOM 586 O O . ARG A 1 72 ? 14.126 3.575 -16.058 1.00 89.31 72 ARG A O 1
ATOM 593 N N . ARG A 1 73 ? 13.555 5.396 -14.863 1.00 89.56 73 ARG A N 1
ATOM 594 C CA . ARG A 1 73 ? 14.611 6.274 -15.403 1.00 89.56 73 ARG A CA 1
ATOM 595 C C . ARG A 1 73 ? 15.994 5.972 -14.818 1.00 89.56 73 ARG A C 1
ATOM 597 O O . ARG A 1 73 ? 16.985 6.383 -15.407 1.00 89.56 73 ARG A O 1
ATOM 604 N N . GLY A 1 74 ? 16.040 5.232 -13.714 1.00 89.12 74 GLY A N 1
ATOM 605 C CA . GLY A 1 74 ? 17.246 4.968 -12.942 1.00 89.12 74 GLY A CA 1
ATOM 606 C C . GLY A 1 74 ? 17.131 5.604 -11.563 1.00 89.12 74 GLY A C 1
ATOM 607 O O . GLY A 1 74 ? 16.565 6.682 -11.408 1.00 89.12 74 GLY A O 1
ATOM 608 N N . VAL A 1 75 ? 17.623 4.895 -10.548 1.00 86.31 75 VAL A N 1
ATOM 609 C CA . VAL A 1 75 ? 17.628 5.400 -9.167 1.00 86.31 75 VAL A CA 1
ATOM 610 C C . VAL A 1 75 ? 18.645 6.530 -9.013 1.00 86.31 75 VAL A C 1
ATOM 612 O O . VAL A 1 75 ? 18.369 7.483 -8.294 1.00 86.31 75 VAL A O 1
ATOM 615 N N . GLU A 1 76 ? 19.766 6.441 -9.731 1.00 91.62 76 GLU A N 1
ATOM 616 C CA . GLU A 1 76 ? 20.830 7.442 -9.729 1.00 91.62 76 GLU A CA 1
ATOM 617 C C . GLU A 1 76 ? 20.320 8.799 -10.237 1.00 91.62 76 GLU A C 1
ATOM 619 O O . GLU A 1 76 ? 19.820 8.916 -11.358 1.00 91.62 76 GLU A O 1
ATOM 624 N N . GLY A 1 77 ? 20.410 9.821 -9.387 1.00 90.38 77 GLY A N 1
ATOM 625 C CA . GLY A 1 77 ? 19.899 11.168 -9.651 1.00 90.38 77 GLY A CA 1
ATOM 626 C C . GLY A 1 77 ? 18.416 11.369 -9.313 1.00 90.38 77 GLY A C 1
ATOM 627 O O . GLY A 1 77 ? 17.921 12.491 -9.418 1.00 90.38 77 GLY A O 1
ATOM 628 N N . ALA A 1 78 ? 17.703 10.320 -8.889 1.00 94.25 78 ALA A N 1
ATOM 629 C CA . ALA A 1 78 ? 16.293 10.359 -8.495 1.00 94.25 78 ALA A CA 1
ATOM 630 C C . ALA A 1 78 ? 16.069 10.007 -7.011 1.00 94.25 78 ALA A C 1
ATOM 632 O O . ALA A 1 78 ? 14.926 10.008 -6.544 1.00 94.25 78 ALA A O 1
ATOM 633 N N . GLU A 1 79 ? 17.128 9.717 -6.251 1.00 95.12 79 GLU A N 1
ATOM 634 C CA . GLU A 1 79 ? 17.055 9.237 -4.866 1.00 95.12 79 GLU A CA 1
ATOM 635 C C . GLU A 1 79 ? 16.325 10.220 -3.954 1.00 95.12 79 GLU A C 1
ATOM 637 O O . GLU A 1 79 ? 15.503 9.807 -3.138 1.00 95.12 79 GLU A O 1
ATOM 642 N N . GLY A 1 80 ? 16.584 11.520 -4.121 1.00 96.06 80 GLY A N 1
ATOM 643 C CA . GLY A 1 80 ? 15.929 12.570 -3.341 1.00 96.0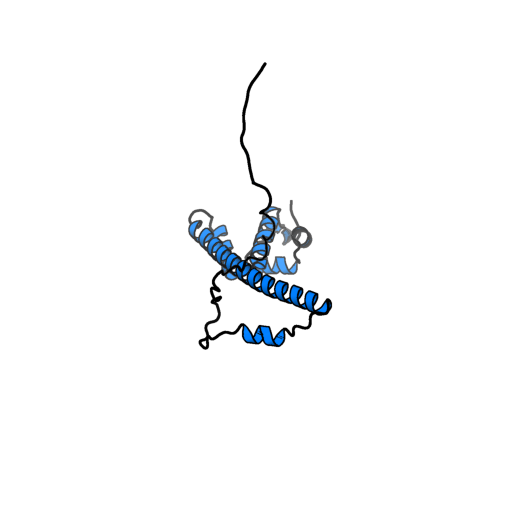6 80 GLY A CA 1
ATOM 644 C C . GLY A 1 80 ? 14.418 12.623 -3.574 1.00 96.06 80 GLY A C 1
ATOM 645 O O . GLY A 1 80 ? 13.648 12.704 -2.619 1.00 96.06 80 GLY A O 1
ATOM 646 N N . GLU A 1 81 ? 13.975 12.510 -4.831 1.00 94.94 81 GLU A N 1
ATOM 647 C CA . GLU A 1 81 ? 12.545 12.480 -5.162 1.00 94.94 81 GLU A CA 1
ATOM 648 C C . GLU A 1 81 ? 11.874 11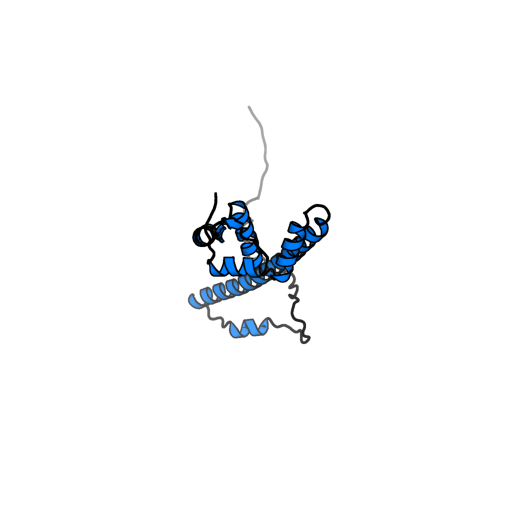.192 -4.672 1.00 94.94 81 GLU A C 1
ATOM 650 O O . GLU A 1 81 ? 10.772 11.238 -4.124 1.00 94.94 81 GLU A O 1
ATOM 655 N N . LEU A 1 82 ? 12.536 10.043 -4.842 1.00 95.31 82 LEU A N 1
ATOM 656 C CA . LEU A 1 82 ? 12.044 8.754 -4.353 1.00 95.31 82 LEU A CA 1
ATOM 657 C C . LEU A 1 82 ? 11.887 8.772 -2.828 1.00 95.31 82 LEU A C 1
ATOM 659 O O . LEU A 1 82 ? 10.851 8.342 -2.315 1.00 95.31 82 LEU A O 1
ATOM 663 N N . LEU A 1 83 ? 12.884 9.301 -2.114 1.00 95.88 83 LEU A N 1
ATOM 664 C CA . LEU A 1 83 ? 12.849 9.442 -0.663 1.00 95.88 83 LEU A CA 1
ATOM 665 C C . LEU A 1 83 ? 11.714 10.366 -0.220 1.00 95.88 83 LEU A C 1
ATOM 667 O O . LEU A 1 83 ? 11.017 10.036 0.736 1.00 95.88 83 LEU A O 1
ATOM 671 N N . GLU A 1 84 ? 11.490 11.485 -0.911 1.00 96.19 84 GLU A N 1
ATOM 672 C CA . GLU A 1 84 ? 10.410 12.402 -0.542 1.00 96.19 84 GLU A CA 1
ATOM 673 C C . GLU A 1 84 ? 9.026 11.775 -0.741 1.00 96.19 84 GLU A C 1
ATOM 675 O O . GLU A 1 84 ? 8.161 11.929 0.120 1.00 96.19 84 GLU A O 1
ATOM 680 N N . ILE A 1 85 ? 8.817 10.998 -1.813 1.00 95.56 85 ILE A N 1
ATOM 681 C CA . ILE A 1 85 ? 7.563 10.247 -2.000 1.00 95.56 85 ILE A CA 1
ATOM 682 C C . ILE A 1 85 ? 7.348 9.271 -0.834 1.00 95.56 85 ILE A C 1
ATOM 684 O O . ILE A 1 85 ? 6.248 9.204 -0.285 1.00 95.56 85 ILE A O 1
ATOM 688 N N . MET A 1 86 ? 8.390 8.539 -0.425 1.00 95.56 86 MET A N 1
ATOM 689 C CA . MET A 1 86 ? 8.289 7.591 0.690 1.00 95.56 86 MET A CA 1
ATOM 690 C C . MET A 1 86 ? 8.056 8.294 2.031 1.00 95.56 86 MET A C 1
ATOM 692 O O . MET A 1 86 ? 7.179 7.874 2.778 1.00 95.56 86 MET A O 1
ATOM 696 N N . ARG A 1 87 ? 8.757 9.399 2.318 1.00 97.31 87 ARG A N 1
ATOM 697 C CA . ARG A 1 87 ? 8.556 10.191 3.544 1.00 97.31 87 ARG A CA 1
ATOM 698 C C . ARG A 1 87 ? 7.171 10.818 3.614 1.00 97.31 87 ARG A C 1
ATOM 700 O O . ARG A 1 87 ? 6.563 10.856 4.679 1.00 97.31 87 ARG A O 1
ATOM 707 N N . LYS A 1 88 ? 6.651 11.313 2.489 1.00 96.44 88 LYS A N 1
ATOM 708 C CA . LYS A 1 88 ? 5.272 11.807 2.412 1.00 96.44 88 LYS A CA 1
ATOM 709 C C . LYS A 1 88 ? 4.281 10.702 2.777 1.00 96.44 88 LYS A C 1
ATOM 711 O O . LYS A 1 88 ? 3.359 10.953 3.548 1.00 96.44 88 LYS A O 1
ATOM 716 N N . HIS A 1 89 ? 4.487 9.491 2.259 1.00 96.50 89 HIS A N 1
ATOM 717 C CA . HIS A 1 89 ? 3.630 8.348 2.577 1.00 96.50 89 HIS A CA 1
ATOM 718 C C . HIS A 1 89 ? 3.766 7.883 4.029 1.00 96.50 89 HIS A C 1
ATOM 720 O O . HIS A 1 89 ? 2.768 7.588 4.676 1.00 96.50 89 HIS A O 1
ATOM 726 N N . GLU A 1 90 ? 4.982 7.875 4.571 1.00 96.88 90 GLU A N 1
ATOM 727 C CA . GLU A 1 90 ? 5.249 7.572 5.981 1.00 96.88 90 GLU A CA 1
ATOM 728 C C . GLU A 1 90 ? 4.499 8.530 6.919 1.00 96.88 90 GLU A C 1
ATOM 730 O O . GLU A 1 90 ? 3.839 8.082 7.860 1.00 96.88 90 GLU A O 1
ATOM 735 N N . ARG A 1 91 ? 4.537 9.842 6.636 1.00 97.44 91 ARG A N 1
ATOM 736 C CA 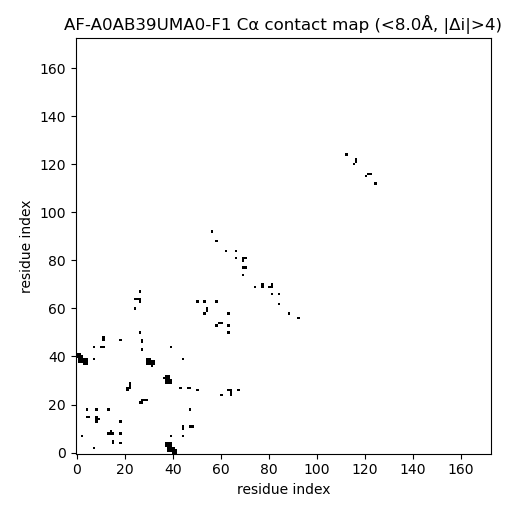. ARG A 1 91 ? 3.760 10.843 7.388 1.00 97.44 91 ARG A CA 1
ATOM 737 C C . ARG A 1 91 ? 2.266 10.533 7.336 1.00 97.44 91 ARG A C 1
ATOM 739 O O . ARG A 1 91 ? 1.629 10.452 8.381 1.00 97.44 91 ARG A O 1
ATOM 746 N N . HIS A 1 92 ? 1.739 10.261 6.141 1.00 95.25 92 HIS A N 1
ATOM 747 C CA . HIS A 1 92 ? 0.332 9.904 5.960 1.00 95.25 92 HIS A CA 1
ATOM 748 C C . HIS A 1 92 ? -0.068 8.659 6.769 1.00 95.25 92 HIS A C 1
ATOM 750 O O . HIS A 1 92 ? -1.093 8.653 7.449 1.00 95.25 92 HIS A O 1
ATOM 756 N N . LEU A 1 93 ? 0.752 7.607 6.740 1.00 96.69 93 LEU A N 1
ATOM 757 C CA . LEU A 1 93 ? 0.505 6.389 7.508 1.00 96.69 93 LEU A CA 1
ATOM 758 C C . LEU A 1 93 ? 0.523 6.637 9.016 1.00 96.69 93 LEU A C 1
ATOM 760 O O . LEU A 1 93 ? -0.323 6.104 9.734 1.00 96.69 93 LEU A O 1
ATOM 764 N N . THR A 1 94 ? 1.456 7.462 9.484 1.00 97.44 94 THR A N 1
ATOM 765 C CA . THR A 1 94 ? 1.579 7.823 10.900 1.00 97.44 94 THR A CA 1
ATOM 766 C C . THR A 1 94 ? 0.349 8.593 11.380 1.00 97.44 94 THR A C 1
ATOM 768 O O . THR A 1 94 ? -0.217 8.260 12.421 1.00 97.44 94 THR A O 1
ATOM 771 N N . GLU A 1 95 ? -0.127 9.560 10.591 1.00 96.69 95 GLU A N 1
ATOM 772 C CA . GLU A 1 95 ? -1.361 10.307 10.869 1.00 96.69 95 GLU A CA 1
ATOM 773 C C . GLU A 1 95 ? -2.582 9.379 10.936 1.00 96.69 95 GLU A C 1
ATOM 775 O O . GLU A 1 95 ? -3.388 9.462 11.867 1.00 96.69 95 GLU A O 1
ATOM 780 N N . LYS A 1 96 ? -2.705 8.438 9.991 1.00 95.94 96 LYS A N 1
ATOM 781 C CA . LYS A 1 96 ? -3.802 7.459 9.994 1.00 95.94 96 LYS A CA 1
ATOM 782 C C . LYS A 1 96 ? -3.743 6.518 11.188 1.00 95.94 96 LYS A C 1
ATOM 784 O O . LYS A 1 96 ? -4.783 6.206 11.764 1.00 95.94 96 LYS A O 1
ATOM 789 N N . LEU A 1 97 ? -2.551 6.067 11.566 1.00 97.38 97 LEU A N 1
ATOM 790 C CA . LEU A 1 97 ? -2.360 5.195 12.720 1.00 97.38 97 LEU A CA 1
ATOM 791 C C . LEU A 1 97 ? -2.767 5.902 14.018 1.00 97.38 97 LEU A C 1
ATOM 793 O O . LEU A 1 97 ? -3.522 5.321 14.797 1.00 97.38 97 LEU A O 1
ATOM 797 N N . ALA A 1 98 ? -2.368 7.164 14.196 1.00 97.06 98 ALA A N 1
ATOM 798 C CA . ALA A 1 98 ? -2.798 7.982 15.329 1.00 97.06 98 ALA A CA 1
ATOM 799 C C . ALA A 1 98 ? -4.328 8.157 15.356 1.00 97.06 98 ALA A C 1
ATOM 801 O O . ALA A 1 98 ? -4.963 7.930 16.385 1.00 97.06 98 ALA A O 1
ATOM 802 N N . HIS A 1 99 ? -4.942 8.465 14.208 1.00 95.56 99 HIS A N 1
ATOM 803 C CA . HIS A 1 99 ? -6.397 8.585 14.096 1.00 95.56 99 HIS A CA 1
ATOM 804 C C . HIS A 1 99 ? -7.127 7.284 14.475 1.00 95.56 99 HIS A C 1
ATOM 806 O O . HIS A 1 99 ? -8.097 7.303 15.238 1.00 95.56 99 HIS A O 1
ATOM 812 N N . TYR A 1 100 ? -6.662 6.135 13.974 1.00 97.00 100 TYR A N 1
ATOM 813 C CA . TYR A 1 100 ? -7.263 4.845 14.313 1.00 97.00 100 TYR A CA 1
ATOM 814 C C . TYR A 1 100 ? -7.045 4.453 15.772 1.00 97.00 100 TYR A C 1
ATOM 816 O O . TYR A 1 100 ? -7.936 3.831 16.345 1.00 97.00 100 TYR A O 1
ATOM 824 N N . GLN A 1 101 ? -5.924 4.831 16.387 1.00 97.62 101 GLN A N 1
ATOM 825 C CA . GLN A 1 101 ? -5.704 4.636 17.821 1.00 97.62 101 GLN A CA 1
ATOM 826 C C . GLN A 1 101 ? -6.716 5.430 18.649 1.00 97.62 101 GLN A C 1
ATOM 828 O O . GLN A 1 101 ? -7.406 4.834 19.470 1.00 97.62 101 GLN A O 1
ATOM 833 N N . THR A 1 102 ? -6.914 6.719 18.353 1.00 94.94 102 THR A N 1
ATOM 834 C CA . THR A 1 102 ? -7.943 7.534 19.022 1.00 94.94 102 THR A CA 1
ATOM 835 C C . THR A 1 102 ? -9.339 6.919 18.885 1.00 94.94 102 THR A C 1
ATOM 837 O O . THR A 1 102 ? -10.079 6.805 19.863 1.00 94.94 102 THR A O 1
ATOM 840 N N . ASN A 1 103 ? -9.701 6.467 17.681 1.00 95.62 103 ASN A N 1
ATOM 841 C CA . ASN A 1 103 ? -10.995 5.821 17.455 1.00 95.62 103 ASN A CA 1
ATOM 842 C C . ASN A 1 103 ? -11.116 4.487 18.204 1.00 95.62 103 ASN A C 1
ATOM 844 O O . ASN A 1 103 ? -12.180 4.169 18.737 1.00 95.62 103 ASN A O 1
ATOM 848 N N . LEU A 1 104 ? -10.041 3.698 18.243 1.00 97.31 104 LEU A N 1
ATOM 849 C CA . LEU A 1 104 ? -10.005 2.425 18.951 1.00 97.31 104 LEU A CA 1
ATOM 850 C C . LEU A 1 104 ? -10.191 2.625 20.456 1.00 97.31 104 LEU A C 1
ATOM 852 O O . LEU A 1 104 ? -10.927 1.860 21.077 1.00 97.31 104 LEU A O 1
ATOM 856 N N . ASP A 1 105 ? -9.580 3.656 21.029 1.00 95.25 105 ASP A N 1
ATOM 857 C CA . ASP A 1 105 ? -9.718 3.973 22.449 1.00 95.25 105 ASP A CA 1
ATOM 858 C C . ASP A 1 105 ? -11.150 4.400 22.792 1.00 95.25 105 ASP A C 1
ATOM 860 O O . ASP A 1 105 ? -11.717 3.915 23.774 1.00 95.25 105 ASP A O 1
ATOM 864 N N . LEU A 1 106 ? -11.800 5.188 21.927 1.00 92.75 106 LEU A N 1
ATOM 865 C CA . LEU A 1 106 ? -13.225 5.506 22.067 1.00 92.75 106 LEU A CA 1
ATOM 866 C C . LEU A 1 106 ? -14.103 4.243 22.025 1.00 92.75 106 LEU A C 1
ATOM 868 O O . LEU A 1 106 ? -15.018 4.088 22.837 1.00 92.75 106 LEU A O 1
ATOM 872 N N . VAL A 1 107 ? -13.836 3.329 21.088 1.00 94.00 107 VAL A N 1
ATOM 873 C CA . VAL A 1 107 ? -14.575 2.060 20.980 1.00 94.00 107 VAL A CA 1
ATOM 874 C C . VAL A 1 107 ? -14.357 1.194 22.222 1.00 94.00 107 VAL A C 1
ATOM 876 O O . VAL A 1 107 ? -15.324 0.666 22.767 1.00 94.00 107 VAL A O 1
ATOM 879 N N . ARG A 1 108 ? -13.120 1.083 22.716 1.00 94.25 108 ARG A N 1
ATOM 880 C CA . ARG A 1 108 ? -12.790 0.346 23.949 1.00 94.25 108 ARG A CA 1
ATOM 881 C C . ARG A 1 108 ? -13.494 0.921 25.168 1.00 94.25 108 ARG A C 1
ATOM 883 O O . ARG A 1 108 ? -14.044 0.159 25.959 1.00 94.25 108 ARG A O 1
ATOM 890 N N . HIS A 1 109 ? -13.523 2.245 25.292 1.00 89.50 109 HIS A N 1
ATOM 891 C CA . HIS A 1 109 ? -14.254 2.907 26.364 1.00 89.50 109 HIS A CA 1
ATOM 892 C C . HIS A 1 109 ? -15.744 2.542 26.321 1.00 89.50 109 HIS A C 1
ATOM 894 O O . HIS A 1 109 ? -16.301 2.112 27.330 1.00 89.50 109 HIS A O 1
ATOM 900 N N . LYS A 1 110 ? -16.369 2.593 25.135 1.00 84.69 110 LYS A N 1
ATOM 901 C CA . LYS A 1 110 ? -17.766 2.161 24.968 1.00 84.69 110 LYS A CA 1
ATOM 902 C C . LYS A 1 110 ? -17.987 0.696 25.336 1.00 84.69 110 LYS A C 1
ATOM 904 O O . LYS A 1 110 ? -18.975 0.393 25.997 1.00 84.69 110 LYS A O 1
ATOM 909 N N . ILE A 1 111 ? -17.086 -0.200 24.934 1.00 91.94 111 ILE A N 1
ATOM 910 C CA . ILE A 1 111 ? -17.160 -1.622 25.300 1.00 91.94 111 ILE A CA 1
ATOM 911 C C . ILE A 1 111 ? -17.160 -1.775 26.825 1.00 91.94 111 ILE A C 1
ATOM 913 O O . ILE A 1 111 ? -18.065 -2.412 27.356 1.00 91.94 111 ILE A O 1
ATOM 917 N N . SER A 1 112 ? -16.222 -1.129 27.528 1.00 89.25 112 SER A N 1
ATOM 918 C CA . SER A 1 112 ? -16.154 -1.183 28.995 1.00 89.25 112 SER A CA 1
ATOM 919 C C . SER A 1 112 ? -17.442 -0.695 29.655 1.00 89.25 112 SER A C 1
ATOM 921 O O . SER A 1 112 ? -17.904 -1.298 30.619 1.00 89.25 112 SER A O 1
ATOM 923 N N . MET A 1 113 ? -18.054 0.372 29.138 1.00 84.12 113 MET A N 1
ATOM 924 C CA . MET A 1 113 ? -19.309 0.870 29.698 1.00 84.12 113 MET A CA 1
ATOM 925 C C . MET A 1 113 ? -20.473 -0.103 29.482 1.00 84.12 113 MET A C 1
ATOM 927 O O . MET A 1 113 ? -21.260 -0.318 30.400 1.00 84.12 113 MET A O 1
ATOM 931 N N . TYR A 1 114 ? -20.579 -0.732 28.307 1.00 83.75 114 TYR A N 1
ATOM 932 C CA . TYR A 1 114 ? -21.609 -1.750 28.070 1.00 83.75 114 TYR A CA 1
ATOM 933 C C . TYR A 1 114 ? -21.396 -2.997 28.934 1.00 83.75 114 TYR A C 1
ATOM 935 O O . TYR A 1 114 ? -22.359 -3.548 29.463 1.00 83.75 114 TYR A O 1
ATOM 943 N N . GLU A 1 115 ? -20.149 -3.422 29.138 1.00 88.44 115 GLU A N 1
ATOM 944 C CA . GLU A 1 115 ? -19.826 -4.499 30.079 1.00 88.44 115 GLU A CA 1
ATOM 945 C C . GLU A 1 115 ? -20.244 -4.158 31.515 1.00 88.44 115 GLU A C 1
ATOM 947 O O . GLU A 1 115 ? -20.663 -5.038 32.267 1.00 88.44 115 GLU A O 1
ATOM 952 N N . ASP A 1 116 ? -20.150 -2.888 31.897 1.00 84.00 116 ASP A N 1
ATOM 953 C CA . ASP A 1 116 ? -20.538 -2.400 33.215 1.00 84.00 116 ASP A CA 1
ATOM 954 C C . ASP A 1 116 ? -22.063 -2.329 33.381 1.00 84.00 116 ASP A C 1
ATOM 956 O O . ASP A 1 116 ? -22.585 -2.784 34.404 1.00 84.00 116 ASP A O 1
ATOM 960 N N . GLN A 1 117 ? -22.780 -1.859 32.356 1.00 78.56 117 GLN A N 1
ATOM 961 C CA . GLN A 1 117 ? -24.247 -1.876 32.300 1.00 78.56 117 GLN A CA 1
ATOM 962 C C . GLN A 1 117 ? -24.804 -3.301 32.368 1.00 78.56 117 GLN A C 1
ATOM 964 O O . GLN A 1 117 ? -25.719 -3.574 33.143 1.00 78.56 117 GLN A O 1
ATOM 969 N N . LEU A 1 118 ? -24.208 -4.242 31.626 1.00 78.94 118 LEU A N 1
ATOM 970 C CA . LEU A 1 118 ? -24.585 -5.659 31.677 1.00 78.94 118 LEU A CA 1
ATOM 971 C C . LEU A 1 118 ? -24.372 -6.281 33.067 1.00 78.94 118 LEU A C 1
ATOM 973 O O . LEU A 1 118 ? -25.065 -7.231 33.425 1.00 78.94 118 LEU A O 1
ATOM 977 N N . LYS A 1 119 ? -23.453 -5.734 33.873 1.00 83.62 119 LYS A N 1
ATOM 978 C CA . LYS A 1 119 ? -23.239 -6.123 35.279 1.00 83.62 119 LYS A CA 1
ATOM 979 C C . LYS A 1 119 ? -24.221 -5.445 36.251 1.00 83.62 119 LYS A C 1
ATOM 981 O O . LYS A 1 119 ? -24.056 -5.592 37.460 1.00 83.62 119 LYS A O 1
ATOM 986 N N . GLY A 1 120 ? -25.230 -4.722 35.755 1.00 66.44 120 GLY A N 1
ATOM 987 C CA . GLY A 1 120 ? -26.268 -4.076 36.564 1.00 66.44 120 GLY A CA 1
ATOM 988 C C . GLY A 1 120 ? -25.888 -2.698 37.113 1.00 66.44 120 GLY A C 1
ATOM 989 O O . GLY A 1 120 ? -26.469 -2.264 38.106 1.00 66.44 120 GLY A O 1
ATOM 990 N N . ARG A 1 121 ? -24.908 -2.009 36.508 1.00 60.75 121 ARG A N 1
ATOM 991 C CA . ARG A 1 121 ? -24.613 -0.599 36.811 1.00 60.75 121 ARG A CA 1
ATOM 992 C C . ARG A 1 121 ? -25.358 0.307 35.827 1.00 60.75 121 ARG A C 1
ATOM 994 O O . ARG A 1 121 ? -24.928 0.465 34.690 1.00 60.75 121 ARG A O 1
ATOM 1001 N N . ASP A 1 122 ? -26.467 0.897 36.269 1.00 56.94 122 ASP A N 1
ATOM 1002 C CA . ASP A 1 122 ? -27.239 1.878 35.494 1.00 56.94 122 ASP A CA 1
ATOM 1003 C C . ASP A 1 122 ? -26.447 3.185 35.342 1.00 56.94 122 ASP A C 1
ATOM 1005 O O . ASP A 1 122 ? -26.408 4.023 36.242 1.00 56.94 122 ASP A O 1
ATOM 1009 N N . ALA A 1 123 ? -25.808 3.369 34.190 1.00 58.19 123 ALA A N 1
ATOM 1010 C CA . ALA A 1 123 ? -25.310 4.669 33.759 1.00 58.19 123 ALA A CA 1
ATOM 1011 C C . ALA A 1 123 ? -25.639 4.851 32.276 1.00 58.19 123 ALA A C 1
ATOM 1013 O O . ALA A 1 123 ? -25.047 4.183 31.430 1.00 58.19 123 ALA A O 1
ATOM 1014 N N . ASP A 1 124 ? -26.606 5.717 31.960 1.00 60.16 124 ASP A N 1
ATOM 1015 C CA . ASP A 1 124 ? -26.987 6.032 30.580 1.00 60.16 124 ASP A CA 1
ATOM 1016 C C . ASP A 1 124 ? -25.916 6.914 29.914 1.00 60.16 124 ASP A C 1
ATOM 1018 O O . ASP A 1 124 ? -25.511 7.964 30.409 1.00 60.16 124 ASP A O 1
ATOM 1022 N N . LEU A 1 125 ? -25.432 6.431 28.776 1.00 56.44 125 LEU A N 1
ATOM 1023 C CA . LEU A 1 125 ? -24.228 6.865 28.077 1.00 56.44 125 LEU A CA 1
ATOM 1024 C C . LEU A 1 125 ? -24.518 7.971 27.052 1.00 56.44 125 LEU A C 1
ATOM 1026 O O . LEU A 1 125 ? -23.603 8.698 26.657 1.00 56.44 125 LEU A O 1
ATOM 1030 N N . PHE A 1 126 ? -25.774 8.122 26.609 1.00 57.03 126 PHE A N 1
ATOM 1031 C CA . PHE A 1 126 ? -26.116 9.168 25.638 1.00 57.03 126 PHE A CA 1
ATOM 1032 C C . PHE A 1 126 ? -25.969 10.574 26.235 1.00 57.03 126 PHE A C 1
ATOM 1034 O O . PHE A 1 126 ? -25.612 11.509 25.518 1.00 57.03 126 PHE A O 1
ATOM 1041 N N . GLU A 1 127 ? -26.170 10.712 27.546 1.00 58.19 127 GLU A N 1
ATOM 1042 C CA . GLU A 1 127 ? -26.016 11.991 28.243 1.00 58.19 127 GLU A CA 1
ATOM 1043 C C . GLU A 1 127 ? -24.541 12.349 28.493 1.00 58.19 127 GLU A C 1
ATOM 1045 O O . GLU A 1 127 ? -24.128 13.460 28.171 1.00 58.19 127 GLU A O 1
ATOM 1050 N N . LEU A 1 128 ? -23.687 11.392 28.875 1.00 55.09 128 LEU A N 1
ATOM 1051 C CA . LEU A 1 128 ? -22.246 11.644 29.064 1.00 55.09 128 LEU A CA 1
ATOM 1052 C C . LEU A 1 128 ? -21.509 11.972 27.751 1.00 55.09 128 LEU A C 1
ATOM 1054 O O . LEU A 1 128 ? -20.621 12.824 27.717 1.00 55.09 128 LEU A O 1
ATOM 1058 N N . TYR A 1 129 ? -21.904 11.351 26.633 1.00 58.12 129 TYR A N 1
ATOM 1059 C CA . TYR A 1 129 ? -21.364 11.697 25.309 1.00 58.12 129 TYR A CA 1
ATOM 1060 C C . TYR A 1 129 ? -21.773 13.113 24.856 1.00 58.12 129 TYR A C 1
ATOM 1062 O O . TYR A 1 129 ? -21.089 13.727 24.035 1.00 58.12 129 TYR A O 1
ATOM 1070 N N . LYS A 1 130 ? -22.879 13.646 25.391 1.00 58.94 130 LYS A N 1
ATOM 1071 C CA . LYS A 1 130 ? -23.344 15.015 25.138 1.00 58.94 130 LYS A CA 1
ATOM 1072 C C . LYS A 1 130 ? -22.568 16.038 25.983 1.00 58.94 130 LYS A C 1
ATOM 1074 O O . LYS A 1 130 ? -22.303 17.135 25.499 1.00 58.94 130 LYS A O 1
ATOM 1079 N N . GLU A 1 131 ? -22.168 15.663 27.197 1.00 51.50 131 GLU A N 1
ATOM 1080 C CA . GLU A 1 131 ? -21.502 16.536 28.177 1.00 51.50 131 GLU A CA 1
ATOM 1081 C C . GLU A 1 131 ? -19.994 16.721 27.932 1.00 51.50 131 GLU A C 1
ATOM 1083 O O . GLU A 1 131 ? -19.456 17.777 28.243 1.00 51.50 131 GLU A O 1
ATOM 1088 N N . CYS A 1 132 ? -19.315 15.782 27.261 1.00 43.94 132 CYS A N 1
ATOM 1089 C CA . CYS A 1 132 ? -17.912 15.944 26.834 1.00 43.94 132 CYS A CA 1
ATOM 1090 C C . CYS A 1 132 ? -17.716 16.835 25.585 1.00 43.94 132 CYS A C 1
ATOM 1092 O O . CYS A 1 132 ? -16.656 16.805 24.958 1.00 43.94 132 CYS A O 1
ATOM 1094 N N . ARG A 1 133 ? -18.715 17.641 25.203 1.00 49.12 133 ARG A N 1
ATOM 1095 C CA . ARG A 1 133 ? -18.568 18.711 24.205 1.00 49.12 133 ARG A CA 1
ATOM 1096 C C . ARG A 1 133 ? -18.526 20.067 24.919 1.00 49.12 133 ARG A C 1
ATOM 1098 O O . ARG A 1 133 ? -19.422 20.888 24.747 1.00 49.12 133 ARG A O 1
ATOM 1105 N N . CYS A 1 134 ? -17.498 20.284 25.734 1.00 39.66 134 CYS A N 1
ATOM 1106 C CA . CYS A 1 134 ? -17.225 21.582 26.347 1.00 39.66 134 CYS A CA 1
ATOM 1107 C C . CYS A 1 134 ? -16.681 22.537 25.267 1.00 39.66 134 CYS A C 1
ATOM 1109 O O . CYS A 1 134 ? -15.550 22.383 24.821 1.00 39.66 134 CYS A O 1
ATOM 1111 N N . ASP A 1 135 ? -17.545 23.449 24.818 1.00 42.03 135 ASP A N 1
ATOM 1112 C CA . ASP A 1 135 ? -17.267 24.774 24.245 1.00 42.03 135 ASP A CA 1
ATOM 1113 C C . ASP A 1 135 ? -16.119 24.935 23.230 1.00 42.03 135 ASP A C 1
ATOM 1115 O O . ASP A 1 135 ? -15.061 25.443 23.563 1.00 42.03 135 ASP A O 1
ATOM 1119 N N . ASP A 1 136 ? -16.395 24.668 21.949 1.00 41.28 136 ASP A N 1
ATOM 1120 C CA . ASP A 1 136 ? -15.793 25.435 20.848 1.00 41.28 136 ASP A CA 1
ATOM 1121 C C . ASP A 1 136 ? -16.757 25.498 19.655 1.00 41.28 136 ASP A C 1
ATOM 1123 O O . ASP A 1 136 ? -16.828 24.630 18.780 1.00 41.28 136 ASP A O 1
ATOM 1127 N N . LYS A 1 137 ? -17.555 26.569 19.613 1.00 47.34 137 LYS A N 1
ATOM 1128 C CA . LYS A 1 137 ? -18.199 27.006 18.373 1.00 47.34 137 LYS A CA 1
ATOM 1129 C C . LYS A 1 137 ? -17.194 27.800 17.539 1.00 47.34 137 LYS A C 1
ATOM 1131 O O . LYS A 1 137 ? -17.298 29.016 17.455 1.00 47.34 137 LYS A O 1
ATOM 1136 N N . ALA A 1 138 ? -16.287 27.110 16.861 1.00 38.25 138 ALA A N 1
ATOM 1137 C CA . ALA A 1 138 ? -15.674 27.595 15.626 1.00 38.25 138 ALA A CA 1
ATOM 1138 C C . ALA A 1 138 ? -15.124 26.393 14.852 1.00 38.25 138 ALA A C 1
ATOM 1140 O O . ALA A 1 138 ? -14.268 25.664 15.333 1.00 38.25 138 ALA A O 1
ATOM 1141 N N . GLY A 1 139 ? -15.676 26.135 13.668 1.00 46.34 139 GLY A N 1
ATOM 1142 C CA . GLY A 1 139 ? -15.312 24.969 12.878 1.00 46.34 139 GLY A CA 1
ATOM 1143 C C . GLY A 1 139 ? -13.900 25.052 12.305 1.00 46.34 139 GLY A C 1
ATOM 1144 O O . GLY A 1 139 ? -13.596 25.997 11.585 1.00 46.34 139 GLY A O 1
ATOM 1145 N N . VAL A 1 140 ? -13.118 23.992 12.520 1.00 38.03 140 VAL A N 1
ATOM 1146 C CA . VAL A 1 140 ? -12.100 23.496 11.582 1.00 38.03 140 VAL A CA 1
ATOM 1147 C C . VAL A 1 140 ? -12.049 21.960 11.703 1.00 38.03 140 VAL A C 1
ATOM 1149 O O . VAL A 1 140 ? -11.982 21.446 12.818 1.00 38.03 140 VAL A O 1
ATOM 1152 N N . PRO A 1 141 ? -12.121 21.187 10.604 1.00 36.06 141 PRO A N 1
ATOM 1153 C CA . PRO A 1 141 ? -11.937 19.741 10.655 1.00 36.06 141 PRO A CA 1
ATOM 1154 C C . PRO A 1 141 ? -10.438 19.411 10.681 1.00 36.06 141 PRO A C 1
ATOM 1156 O O . PRO A 1 141 ? -9.748 19.659 9.695 1.00 36.06 141 PRO A O 1
ATOM 1159 N N . GLY A 1 142 ? -9.943 18.828 11.777 1.00 40.38 142 GLY A N 1
ATOM 1160 C CA . GLY A 1 142 ? -8.603 18.225 11.800 1.00 40.38 142 GLY A CA 1
ATOM 1161 C C . GLY A 1 142 ? -7.724 18.461 13.028 1.00 40.38 142 GLY A C 1
ATOM 1162 O O . GLY A 1 142 ? -6.613 17.947 13.030 1.00 40.38 142 GLY A O 1
ATOM 1163 N N . GLU A 1 143 ? -8.174 19.163 14.069 1.00 34.00 143 GLU A N 1
ATOM 1164 C CA . GLU A 1 143 ? -7.390 19.298 15.306 1.00 34.00 143 GLU A CA 1
ATOM 1165 C C . GLU A 1 143 ? -8.044 18.559 16.472 1.00 34.00 143 GLU A C 1
ATOM 1167 O O . GLU A 1 143 ? -9.190 18.809 16.845 1.00 34.00 143 GLU A O 1
ATOM 1172 N N . SER A 1 144 ? -7.294 17.612 17.036 1.00 38.12 144 SER A N 1
ATOM 1173 C CA . SER A 1 144 ? -7.616 16.972 18.307 1.00 38.12 144 SER A CA 1
ATOM 1174 C C . SER A 1 144 ? -7.396 17.974 19.445 1.00 38.12 144 SER A C 1
ATOM 1176 O O . SER A 1 144 ? -6.330 18.596 19.487 1.00 38.12 144 SER A O 1
ATOM 1178 N N . PRO A 1 145 ? -8.321 18.097 20.411 1.00 37.59 145 PRO A N 1
ATOM 1179 C CA . PRO A 1 145 ? -8.066 18.861 21.623 1.00 37.59 145 PRO A CA 1
ATOM 1180 C C . PRO A 1 145 ? -6.918 18.198 22.387 1.00 37.59 145 PRO A C 1
ATOM 1182 O O . PRO A 1 145 ? -6.979 17.005 22.698 1.00 37.59 145 PRO A O 1
ATOM 1185 N N . GLN A 1 146 ? -5.868 18.956 22.701 1.00 42.72 146 GLN A N 1
ATOM 1186 C CA . GLN A 1 146 ? -4.877 18.534 23.687 1.00 42.72 146 GLN A CA 1
ATOM 1187 C C . GLN A 1 146 ? -5.554 18.544 25.057 1.00 42.72 146 GLN A C 1
ATOM 1189 O O . GLN A 1 146 ? -5.534 19.538 25.778 1.00 42.72 146 GLN A O 1
ATOM 1194 N N . CYS A 1 147 ? -6.205 17.436 25.399 1.00 36.06 147 CYS A N 1
ATOM 1195 C CA . CYS A 1 147 ? -6.688 17.222 26.748 1.00 36.06 147 CYS A CA 1
ATOM 1196 C C . CYS A 1 147 ? -5.460 16.923 27.610 1.00 36.06 147 CYS A C 1
ATOM 1198 O O . CYS A 1 147 ? -4.787 15.908 27.416 1.00 36.06 147 CYS A O 1
ATOM 1200 N N . GLY A 1 148 ? -5.130 17.866 28.494 1.00 35.47 148 GLY A N 1
ATOM 1201 C CA . GLY A 1 148 ? -4.029 17.750 29.438 1.00 35.47 148 GLY A CA 1
ATOM 1202 C C . GLY A 1 148 ? -4.097 16.424 30.187 1.00 35.47 148 GLY A C 1
ATOM 1203 O O . GLY A 1 148 ? -5.153 16.001 30.657 1.00 35.47 148 GLY A O 1
ATOM 1204 N N . SER A 1 149 ? -2.954 15.757 30.254 1.00 41.56 149 SER A N 1
ATOM 1205 C CA . SER A 1 149 ? -2.738 14.561 31.048 1.00 41.56 149 SER A CA 1
ATOM 1206 C C . SER A 1 149 ? -2.809 14.905 32.536 1.00 41.56 149 SER A C 1
ATOM 1208 O O . SER A 1 149 ? -1.773 15.105 33.161 1.00 41.56 149 SER A O 1
ATOM 1210 N N . ASP A 1 150 ? -4.008 14.939 33.105 1.00 32.62 150 ASP A N 1
ATOM 1211 C CA . ASP A 1 150 ? -4.181 14.665 34.529 1.00 32.62 150 ASP A CA 1
ATOM 1212 C C . ASP A 1 150 ? -4.651 13.221 34.658 1.00 32.62 150 ASP A C 1
ATOM 1214 O O . ASP A 1 150 ? -5.832 12.888 34.756 1.00 32.62 150 ASP A O 1
ATOM 1218 N N . SER A 1 151 ? -3.660 12.334 34.591 1.00 35.50 151 SER A N 1
ATOM 1219 C CA . SER A 1 151 ? -3.757 10.963 35.059 1.00 35.50 151 SER A CA 1
ATOM 1220 C C . SER A 1 151 ? -4.115 10.984 36.544 1.00 35.50 151 SER A C 1
ATOM 1222 O O . SER A 1 151 ? -3.240 11.075 37.405 1.00 35.50 151 SER A O 1
ATOM 1224 N N . ALA A 1 152 ? -5.408 10.904 36.848 1.00 33.47 152 ALA A N 1
ATOM 1225 C CA . ALA A 1 152 ? -5.859 10.491 38.163 1.00 33.47 152 ALA A CA 1
ATOM 1226 C C . ALA A 1 152 ? -5.476 9.016 38.348 1.00 33.47 152 ALA A C 1
ATOM 1228 O O . ALA A 1 152 ? -6.124 8.103 37.834 1.00 33.47 152 ALA A O 1
ATOM 1229 N N . ASP A 1 153 ? -4.360 8.834 39.048 1.00 32.75 153 ASP A N 1
ATOM 1230 C CA . ASP A 1 153 ? -3.868 7.604 39.652 1.00 32.75 153 ASP A CA 1
ATOM 1231 C C . ASP A 1 153 ? -5.005 6.758 40.244 1.00 32.75 153 ASP A C 1
ATOM 1233 O O . ASP A 1 153 ? -5.620 7.114 41.252 1.00 32.75 153 ASP A O 1
ATOM 1237 N N . VAL A 1 154 ? -5.236 5.581 39.664 1.00 36.59 154 VAL A N 1
ATOM 1238 C CA . VAL A 1 154 ? -5.952 4.487 40.330 1.00 36.59 154 VAL A CA 1
ATOM 1239 C C . VAL A 1 154 ? -5.121 3.217 40.193 1.00 36.59 154 VAL A C 1
ATOM 1241 O O . VAL A 1 154 ? -5.526 2.262 39.544 1.00 36.59 154 VAL A O 1
ATOM 1244 N N . SER A 1 155 ? -3.920 3.216 40.776 1.00 38.31 155 SER A N 1
ATOM 1245 C CA . SER A 1 155 ? -3.226 1.987 41.181 1.00 38.31 155 SER A CA 1
ATOM 1246 C C . SER A 1 155 ? -1.965 2.303 41.995 1.00 38.31 155 SER A C 1
ATOM 1248 O O . SER A 1 155 ? -0.871 2.236 41.451 1.00 38.31 155 SER A O 1
ATOM 1250 N N . SER A 1 156 ? -2.093 2.599 43.295 1.00 36.62 156 SER A N 1
ATOM 1251 C CA . SER A 1 156 ? -1.136 2.121 44.318 1.00 36.62 156 SER A CA 1
ATOM 1252 C C . SER A 1 156 ? -1.581 2.530 45.731 1.00 36.62 156 SER A C 1
ATOM 1254 O O . SER A 1 156 ? -1.060 3.453 46.352 1.00 36.62 156 SER A O 1
ATOM 1256 N N . ARG A 1 157 ? -2.586 1.836 46.264 1.00 40.19 157 ARG A N 1
ATOM 1257 C CA . ARG A 1 157 ? -2.767 1.696 47.714 1.00 40.19 157 ARG A CA 1
ATOM 1258 C C . ARG A 1 157 ? -2.406 0.257 48.038 1.00 40.19 157 ARG A C 1
ATOM 1260 O O . ARG A 1 157 ? -3.298 -0.570 48.027 1.00 40.19 157 ARG A O 1
ATOM 1267 N N . ASP A 1 158 ? -1.110 -0.019 48.185 1.00 41.34 158 ASP A N 1
ATOM 1268 C CA . ASP A 1 158 ? -0.557 -1.163 48.932 1.00 41.34 158 ASP A CA 1
ATOM 1269 C C . ASP A 1 158 ? 0.979 -1.150 48.860 1.00 41.34 158 ASP A C 1
ATOM 1271 O O . ASP A 1 158 ? 1.600 -1.932 48.148 1.00 41.34 158 ASP A O 1
ATOM 1275 N N . ALA A 1 159 ? 1.619 -0.231 49.591 1.00 38.59 159 ALA A N 1
ATOM 1276 C CA . ALA A 1 159 ? 3.051 -0.327 49.894 1.00 38.59 159 ALA A CA 1
ATOM 1277 C C . ALA A 1 159 ? 3.445 0.599 51.054 1.00 38.59 159 ALA A C 1
ATOM 1279 O O . ALA A 1 159 ? 4.244 1.512 50.879 1.00 38.59 159 ALA A O 1
ATOM 1280 N N . GLN A 1 1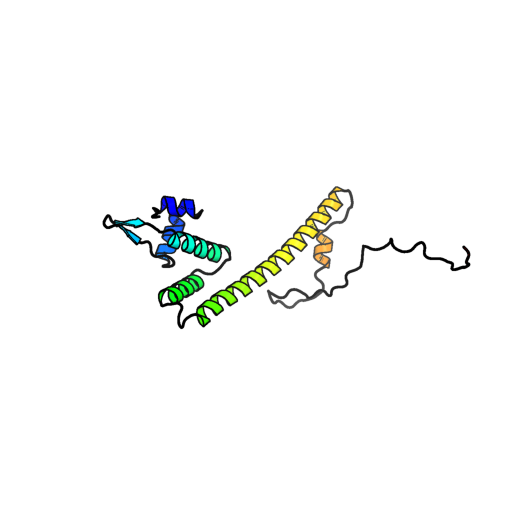60 ? 2.885 0.391 52.248 1.00 43.25 160 GLN A N 1
ATOM 1281 C CA . GLN A 1 160 ? 3.487 0.917 53.479 1.00 43.25 160 GLN A CA 1
ATOM 1282 C C . GLN A 1 160 ? 2.933 0.189 54.703 1.00 43.25 160 GLN A C 1
ATOM 1284 O O . GLN A 1 160 ? 1.981 0.632 55.332 1.00 43.25 160 GLN A O 1
ATOM 1289 N N . LEU A 1 161 ? 3.561 -0.931 55.058 1.00 37.84 161 LEU A N 1
ATOM 1290 C CA . LEU A 1 161 ? 3.648 -1.364 56.448 1.00 37.84 161 LEU A CA 1
ATOM 1291 C C . LEU A 1 161 ? 4.946 -2.166 56.630 1.00 37.84 161 LEU A C 1
ATOM 1293 O O . LEU A 1 161 ? 5.224 -3.077 55.859 1.00 37.84 161 LEU A O 1
ATOM 1297 N N . LEU A 1 162 ? 5.680 -1.829 57.695 1.00 37.56 162 LEU A N 1
ATOM 1298 C CA . LEU A 1 162 ? 6.859 -2.511 58.254 1.00 37.56 162 LEU A CA 1
ATOM 1299 C C . LEU A 1 162 ? 8.242 -2.099 57.715 1.00 37.56 162 LEU A C 1
ATOM 1301 O O . LEU A 1 162 ? 9.014 -2.904 57.205 1.00 37.56 162 LEU A O 1
ATOM 1305 N N . GLN A 1 163 ? 8.623 -0.855 58.012 1.00 37.06 163 GLN A N 1
ATOM 1306 C CA . GLN A 1 163 ? 9.944 -0.597 58.593 1.00 37.06 163 GLN A CA 1
ATOM 1307 C C . GLN A 1 163 ? 9.773 0.216 59.878 1.00 37.06 163 GLN A C 1
ATOM 1309 O O . GLN A 1 163 ? 9.561 1.423 59.842 1.00 37.06 163 GLN A O 1
ATOM 1314 N N . THR A 1 164 ? 9.896 -0.455 61.019 1.00 41.81 164 THR A N 1
ATOM 1315 C CA . THR A 1 164 ? 10.233 0.179 62.295 1.00 41.81 164 THR A CA 1
ATOM 1316 C C . THR A 1 164 ? 11.220 -0.714 63.027 1.00 41.81 164 THR A C 1
ATOM 1318 O O . THR A 1 164 ? 10.825 -1.798 63.438 1.00 41.81 164 THR A O 1
ATOM 1321 N N . GLY A 1 165 ? 12.453 -0.212 63.184 1.00 34.91 165 GLY A N 1
ATOM 1322 C CA . GLY A 1 165 ? 13.342 -0.432 64.336 1.00 34.91 165 GLY A CA 1
ATOM 1323 C C . GLY A 1 165 ? 13.879 -1.852 64.559 1.00 34.91 165 GLY A C 1
ATOM 1324 O O . GLY A 1 165 ? 13.194 -2.830 64.344 1.00 34.91 165 GLY A O 1
ATOM 1325 N N . GLU A 1 166 ? 15.094 -2.100 65.024 1.00 41.06 166 GLU A N 1
ATOM 1326 C CA . GLU A 1 166 ? 16.110 -1.257 65.633 1.00 41.06 166 GLU A CA 1
ATOM 1327 C C . GLU A 1 166 ? 17.452 -2.000 65.563 1.00 41.06 166 GLU A C 1
ATOM 1329 O O . GLU A 1 166 ? 17.532 -3.227 65.573 1.00 41.06 166 GLU A O 1
ATOM 1334 N N . SER A 1 167 ? 18.513 -1.204 65.517 1.00 44.91 167 SER A N 1
ATOM 1335 C CA . SER A 1 167 ? 19.903 -1.591 65.730 1.00 44.91 167 SER A CA 1
ATOM 1336 C C . SER A 1 167 ? 20.158 -1.977 67.196 1.00 44.91 167 SER A C 1
ATOM 1338 O O . SER A 1 167 ? 19.614 -1.335 68.093 1.00 44.91 167 SER A O 1
ATOM 1340 N N . ARG A 1 168 ? 21.018 -2.989 67.403 1.00 41.62 168 ARG A N 1
ATOM 1341 C CA . ARG A 1 168 ? 21.943 -3.276 68.537 1.00 41.62 168 ARG A CA 1
ATOM 1342 C C . ARG A 1 168 ? 22.417 -4.724 68.303 1.00 41.62 168 ARG A C 1
ATOM 1344 O O . ARG A 1 168 ? 21.584 -5.609 68.233 1.00 41.62 168 ARG A O 1
ATOM 1351 N N . GLY A 1 169 ? 23.673 -5.069 68.033 1.00 39.00 169 GLY A N 1
ATOM 1352 C CA . GLY A 1 169 ? 24.921 -4.708 68.700 1.00 39.00 169 GLY A CA 1
ATOM 1353 C C . GLY A 1 169 ? 25.537 -5.993 69.295 1.00 39.00 169 GLY A C 1
ATOM 1354 O O . GLY A 1 169 ? 24.794 -6.828 69.794 1.00 39.00 169 GLY A O 1
ATOM 1355 N N . SER A 1 170 ? 26.875 -6.094 69.305 1.00 40.41 170 SER A N 1
ATOM 1356 C CA . SER A 1 170 ? 27.695 -7.089 70.043 1.00 40.41 170 SER A CA 1
ATOM 1357 C C . SER A 1 170 ? 27.855 -8.475 69.378 1.00 40.41 170 SER A C 1
ATOM 1359 O O . SER A 1 170 ? 26.882 -9.184 69.178 1.00 40.41 170 SER A O 1
ATOM 1361 N N . SER A 1 171 ? 29.029 -8.835 68.842 1.00 41.03 171 SER A N 1
ATOM 1362 C CA . SER A 1 171 ? 30.273 -9.279 69.514 1.00 41.03 171 SER A CA 1
ATOM 1363 C C . SER A 1 171 ? 30.255 -10.751 69.952 1.00 41.03 171 SER A C 1
ATOM 1365 O O . SER A 1 171 ? 29.367 -11.160 70.694 1.00 41.03 171 SER A O 1
ATOM 1367 N N . ALA A 1 172 ? 31.335 -11.446 69.569 1.00 43.12 172 ALA A N 1
ATOM 1368 C CA . ALA A 1 172 ? 32.019 -12.549 70.255 1.00 43.12 172 ALA A CA 1
ATOM 1369 C C . ALA A 1 172 ? 32.061 -13.918 69.540 1.00 43.12 172 ALA A C 1
ATOM 1371 O O . ALA A 1 172 ? 31.035 -14.555 69.319 1.00 43.12 172 ALA A O 1
ATOM 1372 N N . LEU A 1 173 ? 33.326 -14.345 69.375 1.00 41.72 173 LEU A N 1
ATOM 1373 C CA . LEU A 1 173 ? 33.912 -15.678 69.158 1.00 41.72 173 LEU A CA 1
ATOM 1374 C C . LEU A 1 173 ? 33.995 -16.205 67.721 1.00 41.72 173 LEU A C 1
ATOM 1376 O O . LEU A 1 173 ? 32.968 -16.615 67.147 1.00 41.72 173 LEU A O 1
#